Protein AF-A0A9D9QMY9-F1 (afdb_monomer)

Sequence (75 aa):
MSAEAASLVRSWSVGDRYTVTMTMPPIRRGQ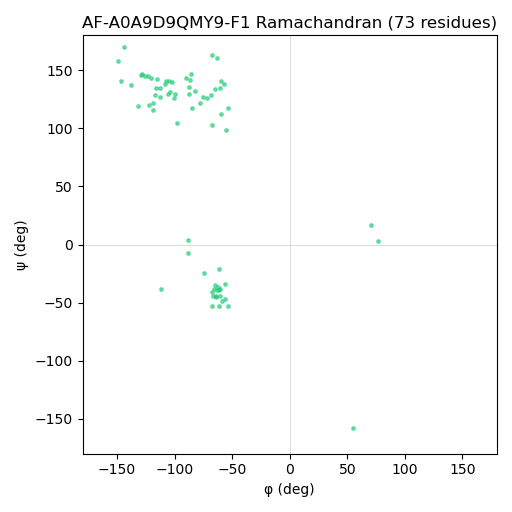VLSASIEWAPEYPERLTPHEMAEYRRGRNEAIRSLGLRAVVVDL

Mean predicted aligned error: 5.29 Å

Nearest PDB structures (foldseek):
  2qkd-assembly1_A  TM=6.954E-01  e=1.036E+00  Mus musculus
  6rm3-assembly1_LT0  TM=3.127E-01  e=3.308E+00  Vairimorpha necatrix
  8i9p-assembly1_LT  TM=3.001E-01  e=5.074E+00  Thermochaetoides thermophila DSM 1495
  8ir3-assembly1_c  TM=2.848E-01  e=9.349E+00  Homo sapiens

Solvent-accessible surface area (backbone atoms only — not comparable to full-atom values): 4826 Å² total; per-residue (Å²): 134,79,83,74,68,68,62,48,73,45,71,44,68,30,68,96,72,34,39,38,38,37,40,28,67,64,88,58,92,95,60,90,79,73,66,51,78,44,50,32,91,54,77,74,92,71,72,55,77,66,34,49,50,38,44,52,49,46,53,50,48,52,44,46,77,70,74,53,90,77,88,86,81,90,131

Secondary struct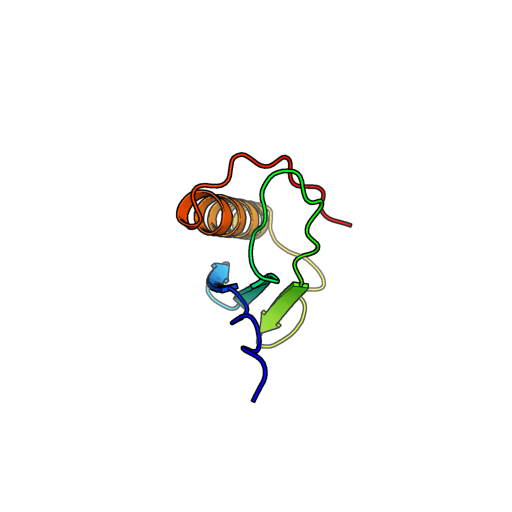ure (DSSP, 8-state):
-----PPEEEEEEETTTEEEEEEEPPP-TT-----EEEEESS--S---HHHHHHHHHHHHHHHHHTT--------

Radius of gyration: 13.54 Å; Cα contacts (8 Å, |Δi|>4): 83; chains: 1; bounding box: 30×30×35 Å

Structure (mmCIF, N/CA/C/O backbone):
data_AF-A0A9D9QMY9-F1
#
_entry.id   AF-A0A9D9QMY9-F1
#
loop_
_atom_site.group_PDB
_atom_site.id
_atom_site.type_symbol
_atom_site.label_atom_id
_atom_site.label_alt_id
_atom_site.label_comp_id
_atom_site.label_asym_id
_atom_site.label_entity_id
_atom_site.label_seq_id
_atom_site.pdbx_PDB_ins_code
_atom_site.Cartn_x
_atom_site.Cartn_y
_atom_site.Cartn_z
_atom_site.occupancy
_atom_site.B_iso_or_equiv
_atom_site.auth_seq_id
_atom_site.auth_comp_id
_atom_site.auth_asym_id
_atom_site.auth_atom_id
_atom_site.pdbx_PDB_model_num
ATOM 1 N N . MET A 1 1 ? -15.198 -19.854 19.779 1.00 41.34 1 MET A N 1
ATOM 2 C CA . MET A 1 1 ? -14.411 -19.218 18.705 1.00 41.34 1 MET A CA 1
ATOM 3 C C . MET A 1 1 ? -14.362 -17.732 19.002 1.00 41.34 1 MET A C 1
ATOM 5 O O . MET A 1 1 ? -15.384 -17.069 18.881 1.00 41.34 1 MET A O 1
ATOM 9 N N . SER A 1 2 ? -13.244 -17.241 19.541 1.00 44.91 2 SER A N 1
ATOM 10 C CA . SER A 1 2 ? -13.047 -15.807 19.773 1.00 44.91 2 SER A CA 1
ATOM 11 C C . SER A 1 2 ? -13.009 -15.106 18.423 1.00 44.91 2 SER A C 1
ATOM 13 O O . SER A 1 2 ? -12.350 -15.610 17.521 1.00 44.91 2 SER A O 1
ATOM 15 N N . ALA A 1 3 ? -13.720 -13.989 18.283 1.00 44.50 3 ALA A N 1
ATOM 16 C CA . ALA A 1 3 ? -13.722 -13.187 17.068 1.00 44.50 3 ALA A CA 1
ATOM 17 C C . ALA A 1 3 ? -12.281 -12.789 16.710 1.00 44.50 3 ALA A C 1
ATOM 19 O O . ALA A 1 3 ? -11.724 -11.863 17.302 1.00 44.50 3 ALA A O 1
ATOM 20 N N . GLU A 1 4 ? -11.661 -13.524 15.785 1.00 50.66 4 GLU A N 1
ATOM 21 C CA . GLU A 1 4 ? -10.433 -13.100 15.130 1.00 50.66 4 GLU A CA 1
ATOM 22 C C . GLU A 1 4 ? -10.766 -11.788 14.443 1.00 50.66 4 GLU A C 1
ATOM 24 O O . GLU A 1 4 ? -11.646 -11.688 13.587 1.00 50.66 4 GLU A O 1
ATOM 29 N N . ALA A 1 5 ? -10.152 -10.736 14.956 1.00 55.03 5 ALA A N 1
ATOM 30 C CA . ALA A 1 5 ? -10.437 -9.386 14.558 1.00 55.03 5 ALA A CA 1
ATOM 31 C C . ALA A 1 5 ? -9.942 -9.259 13.102 1.00 55.03 5 ALA A C 1
ATOM 33 O O . ALA A 1 5 ? -8.735 -9.216 12.875 1.00 55.03 5 ALA A O 1
ATOM 34 N N . ALA A 1 6 ? -10.865 -9.281 12.133 1.00 61.91 6 ALA A N 1
ATOM 35 C CA . ALA A 1 6 ? -10.546 -9.358 10.707 1.00 61.91 6 ALA A CA 1
ATOM 36 C C . ALA A 1 6 ? -9.570 -8.245 10.303 1.00 61.91 6 ALA A C 1
ATOM 38 O O . ALA A 1 6 ? -9.889 -7.061 10.434 1.00 61.91 6 ALA A O 1
ATOM 39 N N . SER A 1 7 ? -8.375 -8.620 9.846 1.00 75.31 7 SER A N 1
ATOM 40 C CA . SER A 1 7 ? -7.375 -7.667 9.381 1.00 75.31 7 SER A CA 1
ATOM 41 C C . SER A 1 7 ? -7.919 -6.856 8.205 1.00 75.31 7 SER A C 1
ATOM 43 O O . SER A 1 7 ? -8.636 -7.351 7.333 1.00 75.31 7 SER A O 1
ATOM 45 N N . LEU A 1 8 ? -7.600 -5.567 8.199 1.00 87.25 8 LEU A N 1
ATOM 46 C CA . LEU A 1 8 ? -7.961 -4.667 7.117 1.00 87.25 8 LEU A CA 1
ATOM 47 C C . LEU A 1 8 ? -6.892 -4.774 6.039 1.00 87.25 8 LEU A C 1
ATOM 49 O O . LEU A 1 8 ? -5.735 -4.440 6.284 1.00 87.25 8 LEU A O 1
ATOM 53 N N . VAL A 1 9 ? -7.297 -5.224 4.853 1.00 92.62 9 VAL A N 1
ATOM 54 C CA . VAL A 1 9 ? -6.405 -5.396 3.703 1.00 92.62 9 VAL A CA 1
ATOM 55 C C . VAL A 1 9 ? -6.777 -4.403 2.606 1.00 92.62 9 VAL A C 1
ATOM 57 O O . VAL A 1 9 ? -7.960 -4.208 2.298 1.00 92.62 9 VAL A O 1
ATOM 60 N N . ARG A 1 10 ? -5.778 -3.740 2.025 1.00 94.81 10 ARG A N 1
ATOM 61 C C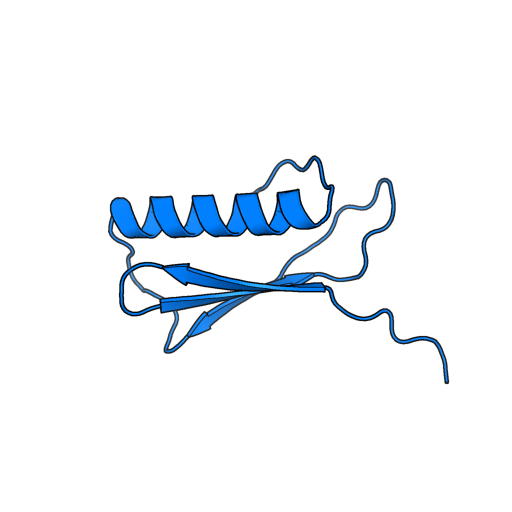A . ARG A 1 10 ? -5.923 -2.855 0.862 1.00 94.81 10 ARG A CA 1
ATOM 62 C C . ARG A 1 10 ? -4.780 -3.103 -0.101 1.00 94.81 10 ARG A C 1
ATOM 64 O O . ARG A 1 10 ? -3.640 -3.154 0.339 1.00 94.81 10 ARG A O 1
ATOM 71 N N . SER A 1 11 ? -5.080 -3.167 -1.391 1.00 96.69 11 SER A N 1
ATOM 72 C CA . SER A 1 11 ? -4.057 -3.330 -2.419 1.00 96.69 11 SER A CA 1
ATOM 73 C C . SER A 1 11 ? -4.206 -2.277 -3.508 1.00 96.69 11 SER A C 1
ATOM 75 O O . SER A 1 11 ? -5.322 -1.853 -3.809 1.00 96.69 11 SER A O 1
ATOM 77 N N . TRP A 1 12 ? -3.088 -1.839 -4.080 1.00 97.88 12 TRP A N 1
ATOM 78 C CA . TRP A 1 12 ? -3.050 -0.901 -5.203 1.00 97.88 12 TRP A CA 1
ATOM 79 C C . TRP A 1 12 ? -1.836 -1.161 -6.097 1.00 97.88 12 TRP A C 1
ATOM 81 O O . TRP A 1 12 ? -0.840 -1.740 -5.663 1.00 97.88 12 TRP A O 1
ATOM 91 N N . SER A 1 13 ? -1.924 -0.720 -7.349 1.00 97.75 13 SER A N 1
ATOM 92 C CA . SER A 1 13 ? -0.828 -0.823 -8.315 1.00 97.75 13 SER A CA 1
ATOM 93 C C . SER A 1 13 ? 0.140 0.356 -8.197 1.00 97.75 13 SER A C 1
ATOM 95 O O . SER A 1 13 ? -0.265 1.478 -7.875 1.00 97.75 13 SER A O 1
ATOM 97 N N . VAL A 1 14 ? 1.419 0.095 -8.461 1.00 98.00 14 VAL A N 1
ATOM 98 C CA . VAL A 1 14 ? 2.498 1.086 -8.534 1.00 98.00 14 VAL A CA 1
ATOM 99 C C . VAL A 1 14 ? 3.294 0.829 -9.810 1.00 98.00 14 VAL A C 1
ATOM 101 O O . VAL A 1 14 ? 3.860 -0.255 -9.986 1.00 98.00 14 VAL A O 1
ATOM 104 N N . GLY A 1 15 ? 3.320 1.816 -10.704 1.00 95.38 15 GLY A N 1
ATOM 105 C CA . GLY A 1 15 ? 3.730 1.620 -12.087 1.00 95.38 15 GLY A CA 1
ATOM 106 C C . GLY A 1 15 ? 2.930 0.510 -12.773 1.00 95.38 15 GLY A C 1
ATOM 107 O O . GLY A 1 15 ? 1.846 0.118 -12.335 1.00 95.38 15 GLY A O 1
ATOM 108 N N . ASP A 1 16 ? 3.518 -0.044 -13.828 1.00 95.12 16 ASP A N 1
ATOM 109 C CA . ASP A 1 16 ? 2.902 -1.127 -14.605 1.00 95.12 16 ASP A CA 1
ATOM 110 C C . ASP A 1 16 ? 3.237 -2.524 -14.058 1.00 95.12 16 ASP A C 1
ATOM 112 O O . ASP A 1 16 ? 2.719 -3.531 -14.541 1.00 95.12 16 ASP A O 1
ATOM 116 N N . ARG A 1 17 ? 4.138 -2.604 -13.069 1.00 95.56 17 ARG A N 1
ATOM 117 C CA . ARG A 1 17 ? 4.738 -3.868 -12.624 1.00 95.56 17 ARG A CA 1
ATOM 118 C C . ARG A 1 17 ? 4.315 -4.301 -11.230 1.00 95.56 17 ARG A C 1
ATOM 120 O O . ARG A 1 17 ? 4.174 -5.500 -10.996 1.00 95.56 17 ARG A O 1
ATOM 127 N N . TYR A 1 18 ? 4.177 -3.363 -10.298 1.00 98.00 18 TYR A N 1
ATOM 128 C CA . TYR A 1 18 ? 4.088 -3.712 -8.888 1.00 98.00 18 TYR A CA 1
ATOM 129 C C . TYR A 1 18 ? 2.655 -3.659 -8.378 1.00 98.00 18 TYR A C 1
ATOM 131 O O . TYR A 1 18 ? 1.890 -2.744 -8.682 1.00 98.00 18 TYR A O 1
ATOM 139 N N . THR A 1 19 ? 2.310 -4.631 -7.539 1.00 98.25 19 THR A N 1
ATOM 140 C CA . THR A 1 19 ? 1.129 -4.573 -6.676 1.00 98.25 19 THR A CA 1
ATOM 141 C C . THR A 1 19 ? 1.596 -4.480 -5.236 1.00 98.25 19 THR A C 1
ATOM 143 O O . THR A 1 19 ? 2.394 -5.297 -4.780 1.00 98.25 19 THR A O 1
ATOM 146 N N . VAL A 1 20 ? 1.088 -3.482 -4.524 1.00 98.06 20 VAL A N 1
ATOM 147 C CA . VAL A 1 20 ? 1.358 -3.259 -3.108 1.00 98.06 20 VAL A CA 1
ATOM 148 C C . VAL A 1 20 ? 0.144 -3.698 -2.315 1.00 98.06 20 VAL A C 1
ATOM 150 O O . VAL A 1 20 ? -0.968 -3.290 -2.640 1.00 98.06 20 VAL A O 1
ATOM 153 N N . THR A 1 21 ? 0.352 -4.489 -1.269 1.00 97.25 21 THR A N 1
ATOM 154 C CA . THR A 1 21 ? -0.691 -4.917 -0.336 1.00 97.25 21 THR A CA 1
ATOM 155 C C . THR A 1 21 ? -0.358 -4.424 1.062 1.00 97.25 21 THR A C 1
ATOM 157 O O . THR A 1 21 ? 0.689 -4.740 1.616 1.00 97.25 21 THR A O 1
ATOM 160 N N . MET A 1 22 ? -1.267 -3.645 1.635 1.00 95.06 22 MET A N 1
ATOM 161 C CA . MET A 1 22 ? -1.223 -3.180 3.010 1.00 95.06 22 MET A CA 1
ATOM 162 C C . MET A 1 22 ? -2.147 -4.026 3.874 1.00 95.06 22 MET A C 1
ATOM 164 O O . MET A 1 22 ? -3.348 -4.093 3.601 1.00 95.06 22 MET A O 1
ATOM 168 N N . THR A 1 23 ? -1.608 -4.582 4.955 1.00 93.69 23 THR A N 1
ATOM 169 C CA . THR A 1 23 ? -2.380 -5.304 5.969 1.00 93.69 23 THR A CA 1
ATOM 170 C C . THR A 1 23 ? -2.269 -4.586 7.305 1.00 93.69 23 THR A C 1
ATOM 172 O O . THR A 1 23 ? -1.180 -4.276 7.784 1.00 93.69 23 THR A O 1
ATOM 175 N N . MET A 1 24 ? -3.413 -4.312 7.923 1.00 90.00 24 MET A N 1
ATOM 176 C CA . MET A 1 24 ? -3.510 -3.643 9.216 1.00 90.00 24 MET A CA 1
ATOM 177 C C . MET A 1 24 ? -4.331 -4.476 10.202 1.00 90.00 24 MET A C 1
ATOM 179 O O . MET A 1 24 ? -5.332 -5.083 9.811 1.00 90.00 24 MET A O 1
ATOM 183 N N . PRO A 1 25 ? -3.985 -4.468 11.499 1.00 88.31 25 PRO A N 1
ATOM 184 C CA . PRO A 1 25 ? -4.879 -4.986 12.520 1.00 88.31 25 PRO A CA 1
ATOM 185 C C . PRO A 1 25 ? -6.123 -4.088 12.638 1.00 88.31 25 PRO A C 1
ATOM 187 O O . PRO A 1 25 ? -6.110 -2.930 12.200 1.00 88.31 25 PRO A O 1
ATOM 190 N N . PRO A 1 26 ? -7.203 -4.574 13.267 1.00 86.38 26 PRO A N 1
ATOM 191 C CA . PRO A 1 26 ? -8.395 -3.765 13.477 1.00 86.38 26 PRO A CA 1
ATOM 192 C C . PRO A 1 26 ? -8.137 -2.478 14.241 1.00 86.38 26 PRO A C 1
ATOM 194 O O . PRO A 1 26 ? -7.416 -2.435 15.238 1.00 86.38 26 PRO A O 1
ATOM 197 N N . ILE A 1 27 ? -8.777 -1.423 13.752 1.00 83.56 27 ILE A N 1
ATOM 198 C CA . ILE A 1 27 ? -8.601 -0.064 14.241 1.00 83.56 27 ILE A CA 1
ATOM 199 C C . ILE A 1 27 ? -9.324 0.097 15.577 1.00 83.56 27 ILE A C 1
ATOM 201 O O . ILE A 1 27 ? -10.531 -0.125 15.679 1.00 83.56 27 ILE A O 1
ATOM 205 N N . ARG A 1 28 ? -8.599 0.584 16.587 1.00 81.00 28 ARG A N 1
ATOM 206 C CA . ARG A 1 28 ? -9.170 1.090 17.842 1.00 81.00 28 ARG A CA 1
ATOM 207 C C . ARG A 1 28 ? -8.772 2.551 18.036 1.00 81.00 28 ARG A C 1
ATOM 209 O O . ARG A 1 28 ? -7.668 2.958 17.674 1.00 81.00 28 ARG A O 1
ATOM 216 N N . ARG A 1 29 ? -9.677 3.361 18.594 1.00 77.62 29 ARG A N 1
ATOM 217 C CA . ARG A 1 29 ? -9.418 4.790 18.849 1.00 77.62 29 ARG A CA 1
ATOM 218 C C . ARG A 1 29 ? -8.226 4.962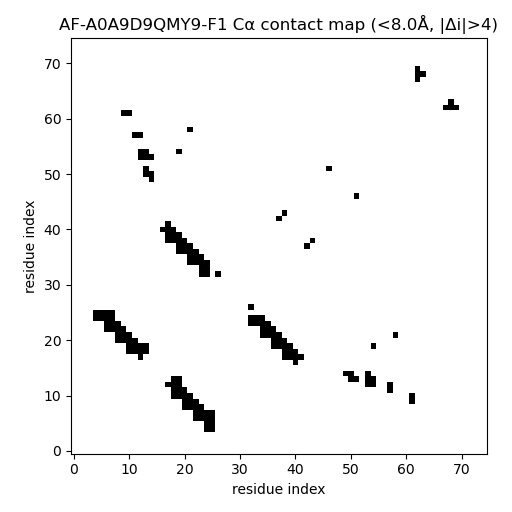 19.797 1.00 77.62 29 ARG A C 1
ATOM 220 O O . ARG A 1 29 ? -8.157 4.288 20.817 1.00 77.62 29 ARG A O 1
ATOM 227 N N . GLY A 1 30 ? -7.324 5.886 19.460 1.00 76.69 30 GLY A N 1
ATOM 228 C CA . GLY A 1 30 ? -6.150 6.225 20.275 1.00 76.69 30 GLY A CA 1
ATOM 229 C C . GLY A 1 30 ? -4.989 5.227 20.204 1.00 76.69 30 GLY A C 1
ATOM 230 O O . GLY A 1 30 ? -4.000 5.415 20.904 1.00 76.69 30 GLY A O 1
ATOM 231 N N . GLN A 1 31 ? -5.083 4.179 19.380 1.00 80.81 31 GLN A N 1
ATOM 232 C CA . GLN A 1 31 ? -4.042 3.162 19.264 1.00 80.81 31 GLN A CA 1
ATOM 233 C C . GLN A 1 31 ? -2.965 3.562 18.239 1.00 80.81 31 GLN A C 1
ATOM 235 O O . GLN A 1 31 ? -3.281 4.072 17.164 1.00 80.81 31 GLN A O 1
ATOM 240 N N . VAL A 1 32 ? -1.698 3.260 18.542 1.00 82.50 32 VAL A N 1
ATOM 241 C CA . VAL A 1 32 ? -0.626 3.192 17.536 1.00 82.50 32 VAL A CA 1
ATOM 242 C C . VAL A 1 32 ? -0.751 1.863 16.797 1.00 82.50 32 VAL A C 1
ATOM 244 O O . VAL A 1 32 ? -0.729 0.797 17.414 1.00 82.50 32 VAL A O 1
ATOM 247 N N . LEU A 1 33 ? -0.916 1.924 15.479 1.00 84.38 33 LEU A N 1
ATOM 248 C CA . LEU A 1 33 ? -1.095 0.751 14.631 1.00 84.38 33 LEU A CA 1
ATOM 249 C C . LEU A 1 33 ? 0.161 0.537 13.792 1.00 84.38 33 LEU A C 1
ATOM 251 O O . LEU A 1 33 ? 0.706 1.488 13.235 1.00 84.38 33 LEU A O 1
ATOM 255 N N . SER A 1 34 ? 0.573 -0.718 13.669 1.00 87.06 34 SER A N 1
ATOM 256 C CA . SER A 1 34 ? 1.570 -1.140 12.689 1.00 87.06 34 SER A CA 1
ATOM 257 C C . SER A 1 34 ? 0.842 -1.747 11.497 1.00 87.06 34 SER A C 1
ATOM 259 O O . SER A 1 34 ? -0.024 -2.604 11.676 1.00 87.06 34 SER A O 1
ATOM 261 N N . ALA A 1 35 ? 1.177 -1.287 10.296 1.00 89.94 35 ALA A N 1
ATOM 262 C CA . ALA A 1 35 ? 0.739 -1.891 9.046 1.00 89.94 35 ALA A CA 1
ATOM 263 C C . ALA A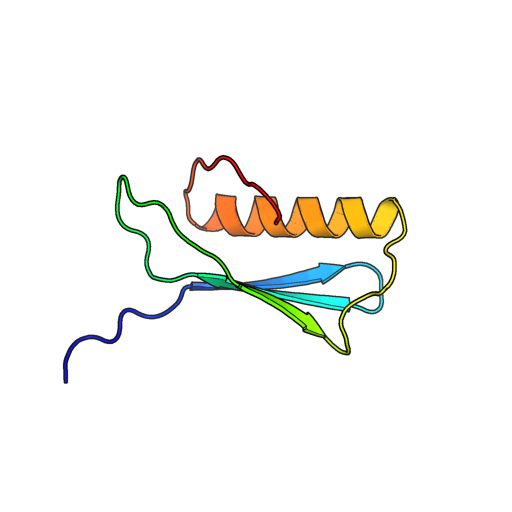 1 35 ? 1.917 -2.657 8.437 1.00 89.94 35 ALA A C 1
ATOM 265 O O . ALA A 1 35 ? 3.042 -2.158 8.485 1.00 89.94 35 ALA A O 1
ATOM 266 N N . SER A 1 36 ? 1.673 -3.830 7.857 1.00 93.12 36 SER A N 1
ATOM 267 C CA . SER A 1 36 ? 2.637 -4.451 6.949 1.00 93.12 36 SER A CA 1
ATOM 268 C C . SER A 1 36 ? 2.358 -3.993 5.522 1.00 93.12 36 SER A C 1
ATOM 270 O O . SER A 1 36 ? 1.203 -3.797 5.140 1.00 93.12 36 SER A O 1
ATOM 272 N N . ILE A 1 37 ? 3.426 -3.796 4.753 1.00 95.38 37 ILE A N 1
ATOM 273 C CA . ILE A 1 37 ? 3.378 -3.483 3.327 1.00 95.38 37 ILE A CA 1
ATOM 274 C C . ILE A 1 37 ? 4.162 -4.568 2.602 1.00 95.38 37 ILE A C 1
ATOM 276 O O . ILE A 1 37 ? 5.354 -4.748 2.839 1.00 95.38 37 ILE A O 1
ATOM 280 N N . GLU A 1 38 ? 3.486 -5.274 1.711 1.00 96.81 38 GLU A N 1
ATOM 281 C CA . GLU A 1 38 ? 4.052 -6.340 0.896 1.00 96.81 38 GLU A CA 1
ATOM 282 C C . GLU A 1 38 ? 4.008 -5.936 -0.574 1.00 96.81 38 GLU A C 1
ATOM 284 O O . GLU A 1 38 ? 3.055 -5.301 -1.030 1.00 96.81 38 GLU A O 1
ATOM 289 N N . TRP A 1 39 ? 5.052 -6.305 -1.311 1.00 97.62 39 TRP A N 1
ATOM 290 C CA . TRP A 1 39 ? 5.205 -6.003 -2.729 1.00 97.62 39 TRP A CA 1
ATOM 291 C C . TRP A 1 39 ? 5.207 -7.302 -3.527 1.00 97.62 39 TRP A C 1
ATOM 293 O O . TRP A 1 39 ? 5.892 -8.255 -3.162 1.00 97.62 39 TRP A O 1
ATOM 303 N N . ALA A 1 40 ? 4.465 -7.317 -4.629 1.00 97.62 40 ALA A N 1
ATOM 304 C CA . ALA A 1 40 ? 4.485 -8.380 -5.622 1.00 97.62 40 ALA A CA 1
ATOM 305 C C . ALA A 1 40 ? 4.838 -7.796 -7.004 1.00 97.62 40 ALA A C 1
ATOM 307 O O . ALA A 1 40 ? 4.402 -6.678 -7.304 1.00 97.62 40 ALA A O 1
ATOM 308 N N . PRO A 1 41 ? 5.574 -8.525 -7.867 1.00 96.94 41 PRO A N 1
ATOM 309 C CA . PRO A 1 41 ? 6.075 -9.893 -7.657 1.00 96.94 41 PRO A CA 1
ATOM 310 C C . PRO A 1 41 ? 7.261 -9.999 -6.687 1.00 96.94 41 PRO A C 1
ATOM 312 O O . PRO A 1 41 ? 7.421 -11.027 -6.035 1.00 96.94 41 PRO A O 1
ATOM 315 N N . GLU A 1 42 ? 8.030 -8.926 -6.526 1.00 96.31 42 GLU A N 1
ATOM 316 C CA . GLU A 1 42 ? 9.114 -8.839 -5.555 1.00 96.31 42 GLU A CA 1
ATOM 317 C C . GLU A 1 42 ? 9.219 -7.429 -4.970 1.00 96.31 42 GLU A C 1
ATOM 319 O O . GLU A 1 42 ? 8.602 -6.481 -5.465 1.00 96.31 42 GLU A O 1
ATOM 324 N N . TYR A 1 43 ? 10.031 -7.285 -3.922 1.00 95.44 43 TYR A N 1
ATOM 325 C CA . TYR A 1 43 ? 10.346 -5.977 -3.368 1.00 95.44 43 TYR A CA 1
ATOM 326 C C . TYR A 1 43 ? 11.212 -5.168 -4.351 1.00 95.44 43 TYR A C 1
ATOM 328 O O . TYR A 1 43 ? 12.247 -5.667 -4.802 1.00 95.44 43 TYR A O 1
ATOM 336 N N . PRO A 1 44 ? 10.833 -3.923 -4.684 1.00 95.00 44 PRO A N 1
ATOM 337 C CA . PRO A 1 44 ? 11.612 -3.098 -5.596 1.00 95.00 44 PRO A CA 1
ATOM 338 C C . PRO A 1 44 ? 12.912 -2.628 -4.931 1.00 95.00 44 PRO A C 1
ATOM 340 O O . PRO A 1 44 ? 12.887 -1.973 -3.891 1.00 95.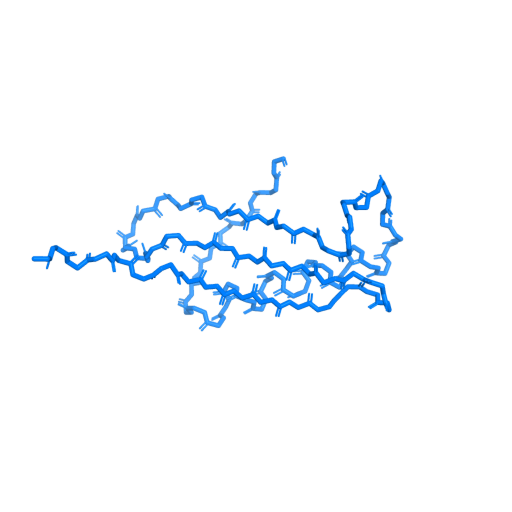00 44 PRO A O 1
ATOM 343 N N . GLU A 1 45 ? 14.062 -2.880 -5.562 1.00 95.06 45 GLU A N 1
ATOM 344 C CA . GLU A 1 45 ? 15.342 -2.315 -5.098 1.00 95.06 45 GLU A CA 1
ATOM 345 C C . G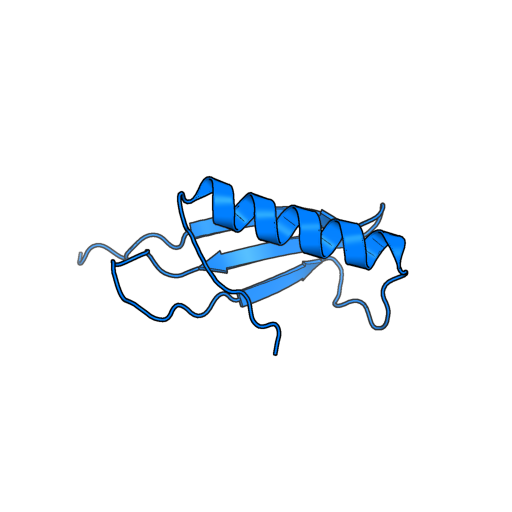LU A 1 45 ? 15.363 -0.785 -5.213 1.00 95.06 45 GLU A C 1
ATOM 347 O O . GLU A 1 45 ? 15.976 -0.088 -4.400 1.00 95.06 45 GLU A O 1
ATOM 352 N N . ARG A 1 46 ? 14.704 -0.254 -6.251 1.00 94.88 46 ARG A N 1
ATOM 353 C CA . ARG A 1 46 ? 14.556 1.178 -6.517 1.00 94.88 46 ARG A CA 1
ATOM 354 C C . ARG A 1 46 ? 13.209 1.444 -7.166 1.00 94.88 46 ARG A C 1
ATOM 356 O O . ARG A 1 46 ? 12.795 0.710 -8.055 1.00 94.88 46 ARG A O 1
ATOM 363 N N . LEU A 1 47 ? 12.585 2.540 -6.757 1.00 95.75 47 LEU A N 1
ATOM 364 C CA . LEU A 1 47 ? 11.422 3.106 -7.428 1.00 95.75 47 LEU A CA 1
ATOM 365 C C . LEU A 1 47 ? 11.840 4.383 -8.145 1.00 95.75 47 LEU A C 1
ATOM 367 O O . LEU A 1 47 ? 12.615 5.188 -7.616 1.00 95.75 47 LEU A O 1
ATOM 371 N N . THR A 1 48 ? 11.297 4.599 -9.335 1.00 97.31 48 THR A N 1
ATOM 372 C CA . THR A 1 48 ? 11.357 5.903 -9.991 1.00 97.31 48 THR A CA 1
ATOM 373 C C . THR A 1 48 ? 10.596 6.951 -9.164 1.00 97.31 48 THR A C 1
ATOM 375 O O . THR A 1 48 ? 9.731 6.610 -8.349 1.00 97.31 48 THR A O 1
ATOM 378 N N . PRO A 1 49 ? 10.853 8.258 -9.368 1.00 97.56 49 PRO A N 1
ATOM 379 C CA . PRO A 1 49 ? 10.094 9.306 -8.684 1.00 97.56 49 PRO A CA 1
ATOM 380 C C . PRO A 1 49 ? 8.578 9.217 -8.914 1.00 97.56 49 PRO A C 1
ATOM 382 O O . PRO A 1 49 ? 7.803 9.528 -8.011 1.00 97.56 49 PRO A O 1
ATOM 385 N N . HIS A 1 50 ? 8.163 8.769 -10.104 1.00 97.19 50 HIS A N 1
ATOM 386 C CA . HIS A 1 50 ? 6.757 8.572 -10.446 1.00 97.19 50 HIS A CA 1
ATOM 387 C C . HIS A 1 50 ? 6.138 7.426 -9.638 1.00 97.19 50 HIS A C 1
ATOM 389 O O . HIS A 1 50 ? 5.161 7.639 -8.927 1.00 97.19 50 HIS A O 1
ATOM 395 N N . GLU A 1 51 ? 6.755 6.244 -9.657 1.00 97.62 51 GLU A N 1
ATOM 396 C CA . GLU A 1 51 ? 6.283 5.080 -8.894 1.00 97.62 51 GLU A CA 1
ATOM 397 C C . GLU A 1 51 ? 6.262 5.362 -7.385 1.00 97.62 51 GLU A C 1
ATOM 399 O O . GLU A 1 51 ? 5.321 5.001 -6.682 1.00 97.62 51 GLU A O 1
ATOM 404 N N . MET A 1 52 ? 7.258 6.087 -6.869 1.00 96.88 52 MET A N 1
ATOM 405 C CA . MET A 1 52 ? 7.267 6.525 -5.472 1.00 96.88 52 MET A CA 1
ATOM 406 C C . MET A 1 52 ? 6.069 7.437 -5.149 1.00 96.88 52 MET A C 1
ATOM 408 O O . MET A 1 52 ? 5.481 7.341 -4.067 1.00 96.88 52 MET A O 1
ATOM 412 N N . ALA A 1 53 ? 5.682 8.325 -6.068 1.00 96.88 53 ALA A N 1
ATOM 413 C CA . ALA A 1 53 ? 4.500 9.167 -5.901 1.00 96.88 53 ALA A CA 1
ATOM 414 C C . ALA A 1 53 ? 3.205 8.340 -5.931 1.00 96.88 53 ALA A C 1
ATOM 416 O O . ALA A 1 53 ? 2.315 8.569 -5.108 1.00 96.88 53 ALA A O 1
ATOM 417 N N . GLU A 1 54 ? 3.114 7.349 -6.817 1.00 97.94 54 GLU A N 1
ATOM 418 C CA . GLU A 1 54 ? 1.977 6.427 -6.899 1.00 97.94 54 GLU A CA 1
ATOM 419 C C . GLU A 1 54 ? 1.836 5.568 -5.645 1.00 97.94 54 GLU A C 1
ATOM 421 O O . GLU A 1 54 ? 0.739 5.486 -5.091 1.00 97.94 54 GLU A O 1
ATOM 426 N N . TYR A 1 55 ? 2.944 5.020 -5.135 1.00 96.88 55 TYR A N 1
ATOM 427 C CA . TYR A 1 55 ? 2.985 4.295 -3.867 1.00 96.88 55 TYR A CA 1
ATOM 428 C C . TYR A 1 55 ? 2.411 5.141 -2.728 1.00 96.88 55 TYR A C 1
ATOM 430 O O . TYR A 1 55 ? 1.480 4.724 -2.034 1.00 96.88 55 TYR A O 1
ATOM 438 N N . ARG A 1 56 ? 2.915 6.371 -2.566 1.00 95.94 56 ARG A N 1
ATOM 439 C CA . ARG A 1 56 ? 2.459 7.289 -1.512 1.00 95.94 56 ARG A CA 1
ATOM 440 C C . ARG A 1 56 ? 0.991 7.663 -1.682 1.00 95.94 56 ARG A C 1
ATOM 442 O O . ARG A 1 56 ? 0.274 7.755 -0.684 1.00 95.94 56 ARG A O 1
ATOM 449 N N . ARG A 1 57 ? 0.535 7.882 -2.920 1.00 95.81 57 ARG A N 1
ATOM 450 C CA . ARG A 1 57 ? -0.870 8.174 -3.232 1.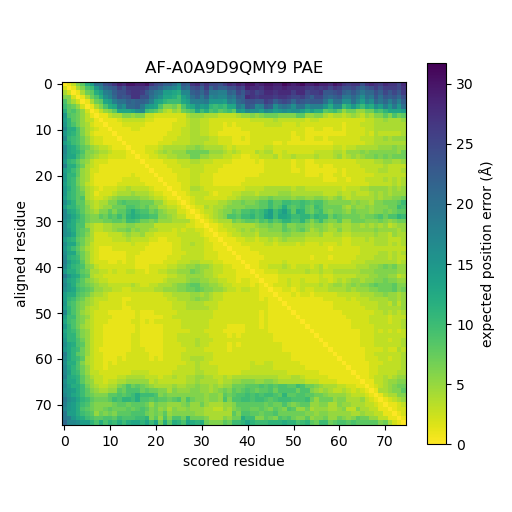00 95.81 57 ARG A CA 1
ATOM 451 C C . ARG A 1 57 ? -1.766 7.010 -2.813 1.00 95.81 57 ARG A C 1
ATOM 453 O O . ARG A 1 57 ? -2.683 7.241 -2.028 1.00 95.81 57 ARG A O 1
ATOM 460 N N . GLY A 1 58 ? -1.461 5.792 -3.261 1.00 96.06 58 GLY A N 1
ATOM 461 C CA . GLY A 1 58 ? -2.237 4.592 -2.948 1.00 96.06 58 GLY A CA 1
ATOM 462 C C . GLY A 1 58 ? -2.287 4.295 -1.451 1.00 96.06 58 GLY A C 1
ATOM 463 O O . GLY A 1 58 ? -3.368 4.110 -0.899 1.00 96.06 58 GLY A O 1
ATOM 464 N N . ARG A 1 59 ? -1.153 4.395 -0.747 1.00 94.94 59 ARG A N 1
ATOM 465 C CA . ARG A 1 59 ? -1.098 4.250 0.716 1.00 94.94 59 ARG A CA 1
ATOM 466 C C . ARG A 1 59 ? -1.985 5.268 1.432 1.00 94.94 59 ARG A C 1
ATOM 468 O O . ARG A 1 59 ? -2.756 4.921 2.325 1.00 94.94 59 ARG A O 1
ATOM 475 N N . ASN A 1 60 ? -1.880 6.541 1.056 1.00 93.56 60 ASN A N 1
ATOM 476 C CA . ASN A 1 60 ? -2.660 7.603 1.688 1.00 93.56 60 ASN A CA 1
ATOM 477 C C . ASN A 1 60 ? -4.162 7.435 1.416 1.00 93.56 60 ASN A C 1
ATOM 479 O O . ASN A 1 60 ? -4.975 7.690 2.303 1.00 93.56 60 ASN A O 1
ATOM 483 N N . GLU A 1 61 ? -4.538 7.005 0.214 1.00 93.56 61 GLU A N 1
ATOM 484 C CA . GLU A 1 61 ? -5.923 6.694 -0.138 1.00 93.56 61 GLU A CA 1
ATOM 485 C C . GLU A 1 61 ? -6.446 5.484 0.638 1.00 93.56 61 GLU A C 1
ATOM 487 O O . GLU A 1 61 ? -7.527 5.559 1.222 1.00 93.56 61 GLU A O 1
ATOM 492 N N . ALA A 1 62 ? -5.648 4.421 0.752 1.00 91.81 62 ALA A N 1
ATOM 493 C CA . ALA A 1 62 ? -5.980 3.247 1.545 1.00 91.81 62 ALA A CA 1
ATOM 494 C C . ALA A 1 62 ? -6.274 3.629 3.003 1.00 91.81 62 ALA A C 1
ATOM 496 O O . ALA A 1 62 ? -7.319 3.254 3.532 1.00 91.81 62 ALA A O 1
ATOM 497 N N . ILE A 1 63 ? -5.431 4.459 3.622 1.00 89.38 63 ILE A N 1
ATOM 498 C CA . ILE A 1 63 ? -5.638 4.960 4.990 1.00 89.38 63 ILE A CA 1
ATOM 499 C C . ILE A 1 63 ? -6.891 5.840 5.088 1.00 89.38 63 ILE A C 1
ATOM 501 O O . ILE A 1 63 ? -7.698 5.668 6.005 1.00 89.38 63 ILE A O 1
ATOM 505 N N . ARG A 1 64 ? -7.102 6.763 4.141 1.00 89.25 64 ARG A N 1
ATOM 506 C CA . ARG A 1 64 ? -8.300 7.621 4.120 1.00 89.25 64 ARG A CA 1
ATOM 507 C C . ARG A 1 64 ? -9.584 6.814 3.952 1.00 89.25 64 ARG A C 1
ATOM 509 O O . ARG A 1 64 ? -10.577 7.147 4.592 1.00 89.25 64 ARG A O 1
ATOM 516 N N . SER A 1 65 ? -9.560 5.741 3.157 1.00 87.94 65 SER A N 1
ATOM 517 C CA . SER A 1 65 ? -10.710 4.846 2.951 1.00 87.94 65 SER A CA 1
ATOM 518 C C . SER A 1 65 ? -11.172 4.164 4.243 1.00 87.94 65 SER A C 1
ATOM 520 O O . SER A 1 65 ? -12.320 3.744 4.347 1.00 87.94 65 SER A O 1
ATOM 522 N N . LEU A 1 66 ? -10.293 4.089 5.247 1.00 83.88 66 LEU A N 1
ATOM 523 C CA . LEU A 1 66 ? -10.584 3.556 6.578 1.00 83.88 66 LEU A CA 1
ATOM 524 C C . LEU A 1 66 ? -11.123 4.627 7.545 1.00 83.88 66 LEU A C 1
ATOM 526 O O . LEU A 1 66 ? -11.323 4.344 8.724 1.00 83.88 66 LEU A O 1
ATOM 530 N N . GLY A 1 67 ? -11.335 5.864 7.079 1.00 83.44 67 GLY A N 1
ATOM 531 C CA . GLY A 1 67 ? -11.798 6.983 7.905 1.00 83.44 67 GLY A CA 1
ATOM 532 C C . GLY A 1 67 ? -10.748 7.492 8.897 1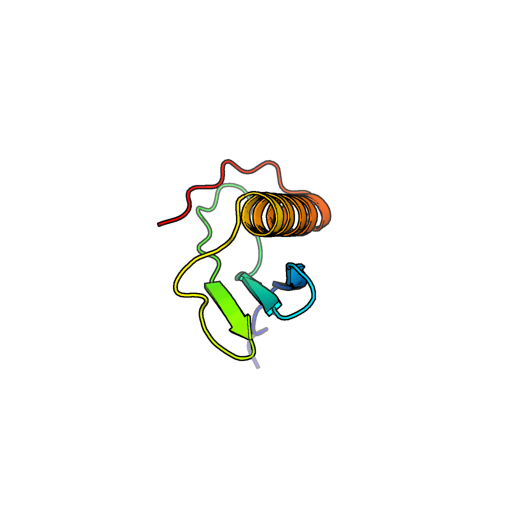.00 83.44 67 GLY A C 1
ATOM 533 O O . GLY A 1 67 ? -11.085 8.185 9.859 1.00 83.44 67 GLY A O 1
ATOM 534 N N . LEU A 1 68 ? -9.476 7.144 8.691 1.00 79.00 68 LEU A N 1
ATOM 535 C CA . LEU A 1 68 ? -8.387 7.515 9.584 1.00 79.00 68 LEU A CA 1
ATOM 536 C C . LEU A 1 68 ? -7.801 8.884 9.229 1.00 79.00 68 LEU A C 1
ATOM 538 O O . LEU A 1 68 ? -7.469 9.170 8.078 1.00 79.00 68 LEU A O 1
ATOM 542 N N . ARG A 1 69 ? -7.577 9.704 10.260 1.00 77.56 69 ARG A N 1
ATOM 543 C CA . ARG A 1 69 ? -6.608 10.806 10.230 1.00 77.56 69 ARG A CA 1
ATOM 544 C C . ARG A 1 69 ? -5.334 10.306 10.902 1.00 77.56 69 ARG A C 1
ATOM 546 O O . ARG A 1 69 ? -5.311 10.166 12.120 1.00 77.56 69 ARG A O 1
ATOM 553 N N . ALA A 1 70 ? -4.310 10.009 10.111 1.00 74.31 70 ALA A N 1
ATOM 554 C CA . ALA A 1 70 ? -3.057 9.447 10.602 1.00 74.31 70 ALA A CA 1
ATOM 555 C C . ALA A 1 70 ? -1.852 10.238 10.083 1.00 74.31 70 ALA A C 1
ATOM 557 O O . ALA A 1 70 ? -1.860 10.731 8.953 1.00 74.31 70 ALA A O 1
ATOM 558 N N . VAL A 1 71 ? -0.815 10.323 10.914 1.00 77.06 71 VAL A N 1
ATOM 559 C CA . VAL A 1 71 ? 0.546 10.634 10.470 1.00 77.06 71 VAL A CA 1
ATOM 560 C C . VAL A 1 71 ? 1.195 9.307 10.105 1.00 77.06 71 VAL A C 1
ATOM 562 O O . VAL A 1 71 ? 1.124 8.360 10.886 1.00 77.06 71 VAL A O 1
ATOM 565 N N . VAL A 1 72 ? 1.787 9.230 8.917 1.00 80.62 72 VAL A N 1
ATOM 566 C CA . VAL A 1 72 ? 2.441 8.011 8.434 1.00 80.62 72 VAL A CA 1
ATOM 567 C C . VAL A 1 72 ? 3.945 8.195 8.500 1.00 80.62 72 VAL A C 1
ATOM 569 O O . VAL A 1 72 ? 4.464 9.188 7.992 1.00 80.62 72 VAL A O 1
ATOM 572 N N . VAL A 1 73 ? 4.619 7.225 9.105 1.00 79.00 73 VAL A N 1
ATOM 573 C CA . VAL A 1 73 ? 6.076 7.120 9.142 1.00 79.00 73 VAL A CA 1
ATOM 574 C C . VAL A 1 73 ? 6.429 5.809 8.449 1.00 79.00 73 VAL A C 1
ATOM 576 O O . VAL A 1 73 ? 6.010 4.753 8.917 1.00 79.00 73 VAL A O 1
ATOM 579 N N . ASP A 1 74 ? 7.132 5.888 7.319 1.00 77.94 74 ASP A N 1
ATOM 580 C CA . ASP A 1 74 ? 7.740 4.708 6.698 1.00 77.94 74 ASP A CA 1
ATOM 581 C C . ASP A 1 74 ? 9.069 4.436 7.416 1.00 77.94 74 ASP A C 1
ATOM 583 O O . ASP A 1 74 ? 9.839 5.376 7.638 1.00 77.94 74 ASP A O 1
ATOM 587 N N . LEU A 1 75 ? 9.296 3.181 7.807 1.00 72.56 75 LEU A N 1
ATOM 588 C CA . LEU A 1 75 ? 10.512 2.718 8.480 1.00 72.56 75 LEU A CA 1
ATOM 589 C C . LEU A 1 75 ? 11.393 1.921 7.520 1.00 72.56 75 LEU A C 1
ATOM 591 O O . LEU A 1 75 ? 10.815 1.207 6.669 1.00 72.56 75 LEU A O 1
#

pLDDT: mean 87.4, std 13.41, range [41.34, 98.25]

Foldseek 3Di:
DPPPQDWQWDWDDQPPAKIKIKTWGDDDPPDDTDIDIAIPPHDDPDDDPRSVVVVVVRVVVSCVVVVDDDDDDDD